Protein AF-A0A5B7G694-F1 (afdb_monomer)

Nearest PDB structures (foldseek):
  4wyv-assembly1_H  TM=6.829E-01  e=3.474E+00  Homo sapiens
  3pja-assembly1_F  TM=6.447E-01  e=3.676E+00  Homo sapiens
  3qb5-assembly1_C-2  TM=6.521E-01  e=4.609E+00  Homo sapiens
  1key-assembly1_A-2  TM=6.692E-01  e=6.114E+00  Mus musculus
  4wyv-assembly1_D  TM=6.795E-01  e=8.110E+00  Homo sapiens

InterPro domains:
  IPR007225 Exocyst complex component EXOC6/Sec15 [PTHR12702] (1-77)
  IPR046361 Exocyst complex subunit EXOC6/Sec15, C-terminal [PF04091] (1-46)

Structure (mmCIF, N/CA/C/O backbone):
data_AF-A0A5B7G694-F1
#
_entry.id   AF-A0A5B7G694-F1
#
loop_
_atom_site.group_PDB
_atom_site.id
_atom_site.type_symbol
_atom_site.label_atom_id
_atom_site.label_alt_id
_atom_site.label_comp_id
_atom_site.label_asym_id
_atom_site.label_entity_id
_atom_site.label_seq_id
_atom_site.pdbx_PDB_ins_code
_atom_site.Cartn_x
_atom_site.Cartn_y
_atom_site.Cartn_z
_atom_site.occupancy
_atom_site.B_iso_or_equiv
_atom_site.auth_seq_id
_atom_site.auth_comp_id
_atom_site.auth_asym_id
_atom_site.auth_atom_id
_atom_site.pdbx_PDB_model_num
ATOM 1 N N . MET A 1 1 ? -3.503 -6.581 -19.215 1.00 62.78 1 MET A N 1
ATOM 2 C CA . MET A 1 1 ? -2.039 -6.779 -19.298 1.00 62.78 1 MET A CA 1
ATOM 3 C C . MET A 1 1 ? -1.649 -7.929 -18.387 1.00 62.78 1 MET A C 1
ATOM 5 O O . MET A 1 1 ? -2.098 -7.943 -17.247 1.00 62.78 1 MET A O 1
ATOM 9 N N . CYS A 1 2 ? -0.862 -8.888 -18.873 1.00 82.56 2 CYS A N 1
ATOM 10 C CA . CYS A 1 2 ? -0.330 -9.961 -18.031 1.00 82.56 2 CYS A CA 1
ATOM 11 C C . CYS A 1 2 ? 0.580 -9.355 -16.935 1.00 82.56 2 CYS A C 1
ATOM 13 O O . CYS A 1 2 ? 1.289 -8.388 -17.208 1.00 82.56 2 CYS A O 1
ATOM 15 N N . PHE A 1 3 ? 0.526 -9.869 -15.701 1.00 90.62 3 PHE A N 1
ATOM 16 C CA . PHE A 1 3 ? 1.366 -9.459 -14.555 1.00 90.62 3 PHE A CA 1
ATOM 17 C C . PHE A 1 3 ? 1.254 -8.004 -14.050 1.00 90.62 3 PHE A C 1
ATOM 19 O O . PHE A 1 3 ? 2.117 -7.564 -13.291 1.00 90.62 3 PHE A O 1
ATOM 26 N N . ALA A 1 4 ? 0.214 -7.246 -14.417 1.00 93.12 4 ALA A N 1
ATOM 27 C CA . ALA A 1 4 ? 0.054 -5.856 -13.962 1.00 93.12 4 ALA A CA 1
ATOM 28 C C . ALA A 1 4 ? 0.076 -5.718 -12.427 1.00 93.12 4 ALA A C 1
ATOM 30 O O . ALA A 1 4 ? 0.706 -4.803 -11.901 1.00 93.12 4 ALA A O 1
ATOM 31 N N . ASP A 1 5 ? -0.550 -6.661 -11.724 1.00 92.50 5 ASP A N 1
ATOM 32 C CA . ASP A 1 5 ? -0.633 -6.671 -10.262 1.00 92.50 5 ASP A CA 1
ATOM 33 C C . ASP A 1 5 ? 0.757 -6.868 -9.630 1.00 92.50 5 ASP A C 1
ATOM 35 O O . ASP A 1 5 ? 1.143 -6.135 -8.721 1.00 92.50 5 ASP A O 1
ATOM 39 N N . LEU A 1 6 ? 1.561 -7.794 -10.174 1.00 94.44 6 LEU A N 1
ATOM 40 C CA . LEU A 1 6 ? 2.946 -8.003 -9.736 1.00 94.44 6 LEU A CA 1
ATOM 41 C C . LEU A 1 6 ? 3.829 -6.797 -10.045 1.00 94.44 6 LEU A C 1
ATOM 43 O O . LEU A 1 6 ? 4.698 -6.464 -9.248 1.00 94.44 6 LEU A O 1
ATOM 47 N N . ARG A 1 7 ? 3.615 -6.135 -11.188 1.00 95.50 7 ARG A N 1
ATOM 48 C CA . ARG A 1 7 ? 4.378 -4.942 -11.559 1.00 95.50 7 ARG A CA 1
ATOM 49 C C . ARG A 1 7 ? 4.117 -3.793 -10.592 1.00 95.50 7 ARG A C 1
ATOM 51 O O . ARG A 1 7 ? 5.076 -3.178 -10.149 1.00 95.50 7 ARG A O 1
ATOM 58 N N . GLN A 1 8 ? 2.855 -3.521 -10.263 1.00 96.31 8 GLN A N 1
ATOM 59 C CA . GLN A 1 8 ? 2.514 -2.477 -9.293 1.00 96.31 8 GLN A CA 1
ATOM 60 C C . GLN A 1 8 ? 3.011 -2.823 -7.889 1.00 96.31 8 GLN A C 1
ATOM 62 O O . GLN A 1 8 ? 3.539 -1.953 -7.203 1.00 96.31 8 GLN A O 1
ATOM 67 N N . LEU A 1 9 ? 2.900 -4.094 -7.482 1.00 95.88 9 LEU A N 1
ATOM 68 C CA . LEU A 1 9 ? 3.458 -4.554 -6.214 1.00 95.88 9 LEU A CA 1
ATOM 69 C C . LEU A 1 9 ? 4.975 -4.343 -6.185 1.00 95.88 9 LEU A C 1
ATOM 71 O O . LEU A 1 9 ? 5.492 -3.776 -5.236 1.00 95.88 9 LEU A O 1
ATOM 75 N N . LEU A 1 10 ? 5.700 -4.752 -7.224 1.00 95.69 10 LEU A N 1
ATOM 76 C CA . LEU A 1 10 ? 7.147 -4.565 -7.286 1.00 95.69 10 LEU A CA 1
ATOM 77 C C . LEU A 1 10 ? 7.535 -3.080 -7.283 1.00 95.69 10 LEU A C 1
ATOM 79 O O . LEU A 1 10 ? 8.461 -2.713 -6.567 1.00 95.69 10 LEU A O 1
ATOM 83 N N . ASP A 1 11 ? 6.824 -2.246 -8.048 1.00 96.50 11 ASP A N 1
ATOM 84 C CA . ASP A 1 11 ? 7.042 -0.795 -8.109 1.00 96.50 11 ASP A CA 1
ATOM 85 C C . ASP A 1 11 ? 6.946 -0.171 -6.713 1.00 96.50 11 ASP A C 1
ATOM 87 O O . ASP A 1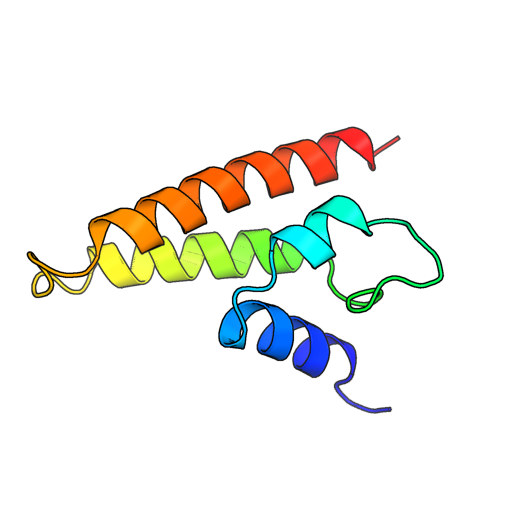 11 ? 7.918 0.423 -6.258 1.00 96.50 11 ASP A O 1
ATOM 91 N N . LEU A 1 12 ? 5.860 -0.442 -5.976 1.00 96.81 12 LEU A N 1
ATOM 92 C CA . LEU A 1 12 ? 5.646 0.059 -4.612 1.00 96.81 12 LEU A CA 1
ATOM 93 C C . LEU A 1 12 ? 6.832 -0.226 -3.677 1.00 96.81 12 LEU A C 1
ATOM 95 O O . LEU A 1 12 ? 7.245 0.636 -2.902 1.00 96.81 12 LEU A O 1
ATOM 99 N N . PHE A 1 13 ? 7.391 -1.437 -3.745 1.00 93.69 13 PHE A N 1
ATOM 100 C CA . PHE A 1 13 ? 8.506 -1.846 -2.887 1.00 93.69 13 PHE A CA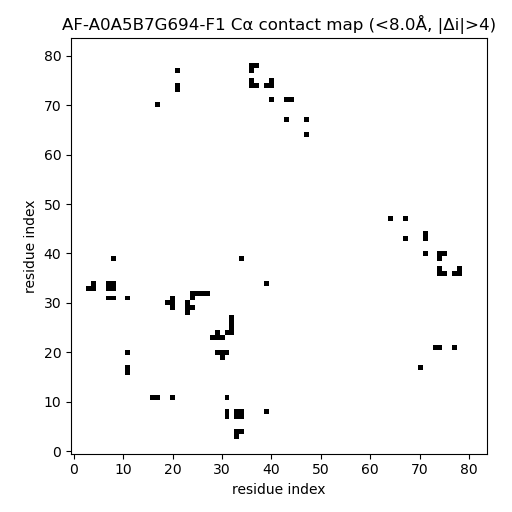 1
ATOM 101 C C . PHE A 1 13 ? 9.867 -1.329 -3.363 1.00 93.69 13 PHE A C 1
ATOM 103 O O . PHE A 1 13 ? 10.762 -1.157 -2.537 1.00 93.69 13 PHE A O 1
ATOM 110 N N . MET A 1 14 ? 10.040 -1.097 -4.665 1.00 92.38 14 MET A N 1
ATOM 111 C CA . MET A 1 14 ? 11.277 -0.545 -5.225 1.00 92.38 14 MET A CA 1
ATOM 112 C C . MET A 1 14 ? 11.363 0.970 -5.038 1.00 92.38 14 MET A C 1
ATOM 114 O O . MET A 1 14 ? 12.453 1.488 -4.808 1.00 92.38 14 MET A O 1
ATOM 118 N N . THR A 1 15 ? 10.230 1.673 -5.107 1.00 94.56 15 THR A N 1
ATOM 119 C CA . THR A 1 15 ? 10.152 3.126 -4.902 1.00 94.56 15 THR A CA 1
ATOM 120 C C . THR A 1 15 ? 9.880 3.517 -3.448 1.00 94.56 15 THR A C 1
ATOM 122 O O . THR A 1 15 ? 9.979 4.695 -3.121 1.00 94.56 15 THR A O 1
ATOM 125 N N . GLU A 1 16 ? 9.533 2.555 -2.583 1.00 93.62 16 GLU A N 1
ATOM 126 C CA . GLU A 1 16 ? 9.146 2.764 -1.176 1.00 93.62 16 GLU A CA 1
ATOM 127 C C . GLU A 1 16 ? 8.020 3.811 -1.011 1.00 93.62 16 GLU A C 1
ATOM 129 O O . GLU A 1 16 ? 7.969 4.566 -0.040 1.00 93.62 16 GLU A O 1
ATOM 134 N N . ASP A 1 17 ? 7.089 3.843 -1.967 1.00 95.88 17 ASP A N 1
ATOM 135 C CA . ASP A 1 17 ? 6.068 4.891 -2.138 1.00 95.88 17 ASP A CA 1
ATOM 136 C C . ASP A 1 17 ? 4.815 4.640 -1.275 1.00 95.88 17 ASP A C 1
ATOM 138 O O . ASP A 1 17 ? 3.664 4.634 -1.721 1.00 95.88 17 ASP A O 1
ATOM 142 N N . TRP A 1 18 ? 5.067 4.359 0.003 1.00 96.00 18 TRP A N 1
ATOM 143 C CA . TRP A 1 18 ? 4.059 3.957 0.981 1.00 96.00 18 TRP A CA 1
ATOM 144 C C . TRP A 1 18 ? 3.052 5.058 1.284 1.00 96.00 18 TRP A C 1
ATOM 146 O O . TRP A 1 18 ? 1.878 4.763 1.491 1.00 96.00 18 TRP A O 1
ATOM 156 N N . SER A 1 19 ? 3.496 6.316 1.298 1.00 94.94 19 SER A N 1
ATOM 157 C CA . SER A 1 19 ? 2.632 7.465 1.575 1.00 94.94 19 SER A CA 1
ATOM 158 C C . SER A 1 19 ? 1.521 7.585 0.537 1.00 94.94 19 SER A C 1
ATOM 160 O O . SER A 1 19 ? 0.356 7.673 0.915 1.00 94.94 19 SER A O 1
ATOM 162 N N . THR A 1 20 ? 1.862 7.516 -0.754 1.00 95.94 20 THR A N 1
ATOM 163 C CA . THR A 1 20 ? 0.880 7.539 -1.845 1.00 95.94 20 THR A CA 1
ATOM 164 C C . THR A 1 20 ? -0.021 6.315 -1.793 1.00 95.94 20 THR A C 1
ATOM 166 O O . THR A 1 20 ? -1.237 6.453 -1.878 1.00 95.94 20 THR A O 1
ATOM 169 N N . TYR A 1 21 ? 0.538 5.119 -1.577 1.00 96.50 21 TYR A N 1
ATOM 170 C CA . TYR A 1 21 ? -0.279 3.909 -1.489 1.00 96.50 21 TYR A CA 1
ATOM 171 C C . TYR A 1 21 ? -1.312 3.960 -0.359 1.00 96.50 21 TYR A C 1
ATOM 173 O O . TYR A 1 21 ? -2.473 3.644 -0.590 1.00 96.50 21 TYR A O 1
ATOM 181 N N . LEU A 1 22 ? -0.900 4.352 0.849 1.00 95.31 22 LEU A N 1
ATOM 182 C CA . LEU A 1 22 ? -1.771 4.382 2.024 1.00 95.31 22 LEU A CA 1
ATOM 183 C C . LEU A 1 22 ? -2.809 5.506 1.952 1.00 95.31 22 LEU A C 1
ATOM 185 O O . LEU A 1 22 ? -3.939 5.300 2.383 1.00 95.31 22 LEU A O 1
ATOM 189 N N . HIS A 1 23 ? -2.431 6.678 1.436 1.00 94.44 23 HIS A N 1
ATOM 190 C CA . HIS A 1 23 ? -3.333 7.822 1.308 1.00 94.44 23 HIS A CA 1
ATOM 191 C C . HIS A 1 23 ? -4.397 7.596 0.229 1.00 94.44 23 HIS A C 1
ATOM 193 O O . HIS A 1 23 ? -5.572 7.870 0.458 1.00 94.44 23 HIS A O 1
ATOM 199 N N . ASP A 1 24 ? -3.996 7.060 -0.927 1.00 94.56 24 ASP A N 1
ATOM 200 C CA . ASP A 1 24 ? -4.887 6.892 -2.079 1.00 94.56 24 ASP A CA 1
ATOM 201 C C . ASP A 1 24 ? -5.575 5.520 -2.103 1.00 94.56 24 ASP A C 1
ATOM 203 O O . ASP A 1 24 ? -6.237 5.176 -3.086 1.00 94.56 24 ASP A O 1
ATOM 207 N N . TYR A 1 25 ? -5.404 4.684 -1.075 1.00 93.00 25 TYR A N 1
ATOM 208 C CA . TYR A 1 25 ? -6.024 3.363 -1.051 1.00 93.00 25 TYR A CA 1
ATOM 209 C C . TYR A 1 25 ? -7.554 3.471 -1.083 1.00 93.00 25 TYR A C 1
ATOM 211 O O . TYR A 1 25 ? -8.151 4.229 -0.324 1.00 93.00 25 TYR A O 1
ATOM 219 N N . GLY A 1 26 ? -8.191 2.700 -1.969 1.00 87.19 26 GLY A N 1
ATOM 220 C CA . GLY A 1 26 ? -9.639 2.754 -2.196 1.00 87.19 26 GLY A CA 1
ATOM 221 C C . GLY A 1 26 ? -10.094 3.862 -3.155 1.00 87.19 26 GLY A C 1
ATOM 222 O O . GLY A 1 26 ? -11.257 3.870 -3.547 1.00 87.19 26 GLY A O 1
ATOM 223 N N . SER A 1 27 ? -9.198 4.756 -3.586 1.00 92.06 27 SER A N 1
ATOM 224 C CA . SER A 1 27 ? -9.488 5.745 -4.630 1.00 92.06 27 SER A CA 1
ATOM 225 C C . SER A 1 27 ? -9.456 5.117 -6.025 1.00 92.06 27 SER A C 1
ATOM 227 O O . SER A 1 27 ? -8.539 4.362 -6.356 1.00 92.06 27 SER A O 1
ATOM 229 N N . GLU A 1 28 ? -10.402 5.497 -6.888 1.00 89.88 28 GLU A N 1
ATOM 230 C CA . GLU A 1 28 ? -10.453 5.061 -8.294 1.00 89.88 28 GLU A CA 1
ATOM 231 C C . GLU A 1 28 ? -9.217 5.503 -9.099 1.00 89.88 28 GLU A C 1
ATOM 233 O O . GLU A 1 28 ? -8.829 4.842 -10.061 1.00 89.88 28 GLU A O 1
ATOM 238 N N . ASN A 1 29 ? -8.557 6.584 -8.667 1.00 90.62 29 ASN A N 1
ATOM 239 C CA . ASN A 1 29 ? -7.358 7.138 -9.301 1.00 90.62 29 ASN A CA 1
ATOM 240 C C . ASN A 1 29 ? -6.049 6.689 -8.626 1.00 90.62 29 ASN A C 1
ATOM 242 O O . ASN A 1 29 ? -4.991 7.261 -8.890 1.00 90.62 29 ASN A O 1
ATOM 246 N N . SER A 1 30 ? -6.099 5.683 -7.745 1.00 93.31 30 SER A N 1
ATOM 247 C CA . SER A 1 30 ? -4.913 5.202 -7.033 1.00 93.31 30 SER A CA 1
ATOM 248 C C . SER A 1 30 ? -3.853 4.655 -7.993 1.00 93.31 30 SER A C 1
ATOM 250 O O . SER A 1 30 ? -4.117 3.755 -8.797 1.00 93.31 30 SER A O 1
ATOM 252 N N . LYS A 1 31 ? -2.605 5.125 -7.851 1.00 94.25 31 LYS A N 1
ATOM 253 C CA . LYS A 1 31 ? -1.441 4.611 -8.601 1.00 94.25 31 LYS A CA 1
ATOM 254 C C . LYS A 1 31 ? -1.282 3.089 -8.464 1.00 94.25 31 LYS A C 1
ATOM 256 O O . LYS A 1 31 ? -0.880 2.414 -9.413 1.00 94.25 31 LYS A O 1
ATOM 261 N N . TYR A 1 32 ? -1.630 2.550 -7.297 1.00 96.00 32 TYR A N 1
ATOM 262 C CA . TYR A 1 32 ? -1.445 1.150 -6.913 1.00 96.00 32 TYR A CA 1
ATOM 263 C C . TYR A 1 32 ? -2.779 0.409 -6.757 1.00 96.00 32 TYR A C 1
ATOM 265 O O . TYR A 1 32 ? -2.917 -0.449 -5.888 1.00 96.00 32 TYR A O 1
ATOM 273 N N . LEU A 1 33 ? -3.762 0.719 -7.609 1.00 94.81 33 LEU A N 1
ATOM 274 C CA . LEU A 1 33 ? -5.116 0.148 -7.572 1.00 94.81 33 LEU A CA 1
ATOM 275 C C . LEU A 1 33 ? -5.159 -1.393 -7.497 1.00 94.81 33 LEU A C 1
ATOM 277 O O . LEU A 1 33 ? -6.116 -1.966 -6.985 1.00 94.81 33 LEU A O 1
ATOM 281 N N . ARG A 1 34 ? -4.141 -2.084 -8.023 1.00 94.56 34 ARG A N 1
ATOM 282 C CA . ARG A 1 34 ? -4.078 -3.556 -8.084 1.00 94.56 34 ARG A CA 1
ATOM 283 C C . ARG A 1 34 ? -3.308 -4.178 -6.924 1.00 94.56 34 ARG A C 1
ATOM 285 O O . ARG A 1 34 ? -3.226 -5.403 -6.825 1.00 94.56 34 ARG A O 1
ATOM 292 N N . VAL A 1 35 ? -2.703 -3.361 -6.068 1.00 95.69 35 VAL A N 1
ATOM 293 C CA . VAL A 1 35 ? -1.958 -3.850 -4.914 1.00 95.69 35 VAL A CA 1
ATOM 294 C C . VAL A 1 35 ? -2.950 -4.179 -3.807 1.00 95.69 35 VAL A C 1
ATOM 296 O O . VAL A 1 35 ? -3.590 -3.305 -3.237 1.00 95.69 35 VAL A O 1
ATOM 299 N N . SER A 1 36 ? -3.066 -5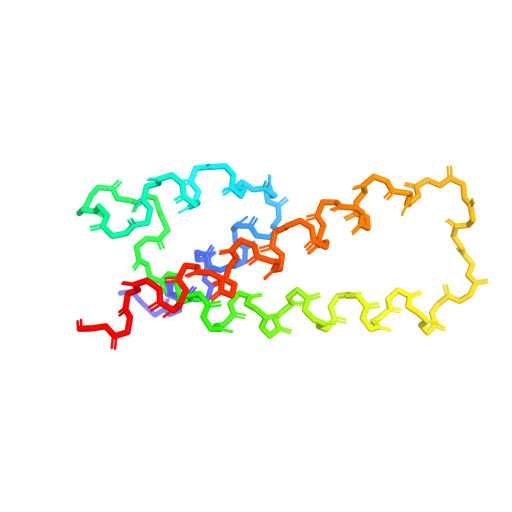.467 -3.489 1.00 94.06 36 SER A N 1
ATOM 300 C CA . SER A 1 36 ? -3.797 -5.910 -2.303 1.00 94.06 36 SER A CA 1
ATOM 301 C C . SER A 1 36 ? -2.975 -5.615 -1.040 1.00 94.06 36 SER A C 1
ATOM 303 O O . SER A 1 36 ? -1.809 -6.035 -0.973 1.00 94.06 36 SER A O 1
ATOM 305 N N . PRO A 1 37 ? -3.559 -4.997 0.007 1.00 94.88 37 PRO A N 1
ATOM 306 C CA . PRO A 1 37 ? -2.873 -4.799 1.279 1.00 94.88 37 PRO A CA 1
ATOM 307 C C . PRO A 1 37 ? -2.406 -6.113 1.901 1.00 94.88 37 PRO A C 1
ATOM 309 O O . PRO A 1 37 ? -1.352 -6.147 2.527 1.00 94.88 37 PRO A O 1
ATOM 312 N N . HIS A 1 38 ? -3.137 -7.212 1.683 1.00 94.94 38 HIS A N 1
ATOM 313 C CA . HIS A 1 38 ? -2.746 -8.533 2.168 1.00 94.94 38 HIS A CA 1
ATOM 314 C C . HIS A 1 38 ? -1.420 -9.001 1.549 1.00 94.94 38 HIS A C 1
ATOM 316 O O . HIS A 1 38 ? -0.515 -9.437 2.259 1.00 94.94 38 HIS A O 1
ATOM 322 N N . ASN A 1 39 ? -1.261 -8.831 0.234 1.00 95.38 39 ASN A N 1
ATOM 323 C CA . ASN A 1 39 ? -0.016 -9.178 -0.454 1.00 95.38 39 ASN A CA 1
ATOM 324 C C . ASN A 1 39 ? 1.141 -8.278 0.001 1.00 95.38 39 ASN A C 1
ATOM 326 O O . ASN A 1 39 ? 2.249 -8.768 0.221 1.00 95.38 39 ASN A O 1
ATOM 330 N N . ALA A 1 40 ? 0.885 -6.980 0.202 1.00 96.19 40 ALA A N 1
ATOM 331 C CA . ALA A 1 40 ? 1.882 -6.058 0.741 1.00 96.19 40 ALA A CA 1
ATOM 332 C C . ALA A 1 40 ? 2.333 -6.464 2.159 1.00 96.19 40 ALA A C 1
ATOM 334 O O . ALA A 1 40 ? 3.533 -6.487 2.431 1.00 96.19 40 ALA A O 1
ATOM 335 N N . ILE A 1 41 ? 1.405 -6.867 3.037 1.00 96.75 41 ILE A N 1
ATOM 336 C CA . ILE A 1 41 ? 1.713 -7.372 4.387 1.00 96.75 41 ILE A CA 1
ATOM 337 C C . ILE A 1 41 ? 2.673 -8.563 4.317 1.00 96.75 41 ILE A C 1
ATOM 339 O O . ILE A 1 41 ? 3.715 -8.533 4.970 1.00 96.75 41 ILE A O 1
ATOM 343 N N . ILE A 1 42 ? 2.370 -9.569 3.488 1.00 96.00 42 ILE A N 1
ATOM 344 C CA . ILE A 1 42 ? 3.202 -10.777 3.351 1.00 96.00 42 ILE A CA 1
ATOM 345 C C . ILE A 1 42 ? 4.637 -10.417 2.948 1.00 96.00 42 ILE A C 1
ATOM 347 O O . ILE A 1 42 ? 5.599 -10.953 3.502 1.00 96.00 42 ILE A O 1
ATOM 351 N N . VAL A 1 43 ? 4.806 -9.515 1.978 1.00 94.69 43 VAL A N 1
ATOM 352 C CA . VAL A 1 43 ? 6.140 -9.124 1.504 1.00 94.69 43 VAL A CA 1
ATOM 353 C C . VAL A 1 43 ? 6.889 -8.327 2.577 1.00 94.69 43 VAL A C 1
ATOM 355 O O . VAL A 1 43 ? 8.058 -8.615 2.827 1.00 94.69 43 VAL A O 1
ATOM 358 N N . VAL A 1 44 ? 6.231 -7.387 3.269 1.00 94.19 44 VAL A N 1
ATOM 359 C CA . VAL A 1 44 ? 6.840 -6.643 4.389 1.00 94.19 44 VAL A CA 1
ATOM 360 C C . VAL A 1 44 ? 7.286 -7.591 5.508 1.00 94.19 44 VAL A C 1
ATOM 362 O O . VAL A 1 44 ? 8.392 -7.446 6.034 1.00 94.19 44 VAL A O 1
ATOM 365 N N . GLU A 1 45 ? 6.474 -8.592 5.856 1.00 93.44 45 GLU A N 1
ATOM 366 C CA . GLU A 1 45 ? 6.826 -9.606 6.856 1.00 93.44 45 GLU A CA 1
ATOM 367 C C . GLU A 1 45 ? 8.057 -10.417 6.424 1.00 93.44 45 GLU A C 1
ATOM 369 O O . GLU A 1 45 ? 9.018 -10.520 7.191 1.00 93.44 45 GLU A O 1
ATOM 374 N N . LYS A 1 46 ? 8.106 -10.877 5.166 1.00 90.19 46 LYS A N 1
ATOM 375 C CA . LYS A 1 46 ? 9.264 -11.600 4.611 1.00 90.19 46 LYS A CA 1
ATOM 376 C C . LYS A 1 46 ? 10.542 -10.760 4.571 1.00 90.19 46 LYS A C 1
ATOM 378 O O . LYS A 1 46 ? 11.614 -11.281 4.874 1.00 90.19 46 LYS A O 1
ATOM 383 N N . LEU A 1 47 ? 10.456 -9.474 4.226 1.00 87.38 47 LEU A N 1
ATOM 384 C CA . LEU A 1 47 ? 11.615 -8.572 4.233 1.00 87.38 47 LEU A CA 1
ATOM 385 C C . LEU A 1 47 ? 12.188 -8.427 5.647 1.00 87.38 47 LEU A C 1
ATOM 387 O O . LEU A 1 47 ? 13.398 -8.556 5.840 1.00 87.38 47 LEU A O 1
ATOM 391 N N . ARG A 1 48 ? 11.320 -8.257 6.651 1.00 85.62 48 ARG A N 1
ATOM 392 C CA . ARG A 1 48 ? 11.723 -8.175 8.065 1.00 85.62 48 ARG A CA 1
ATOM 393 C C . ARG A 1 48 ? 12.321 -9.486 8.583 1.00 85.62 48 ARG A C 1
ATOM 395 O O . ARG A 1 48 ? 13.243 -9.459 9.396 1.00 85.62 48 ARG A O 1
AT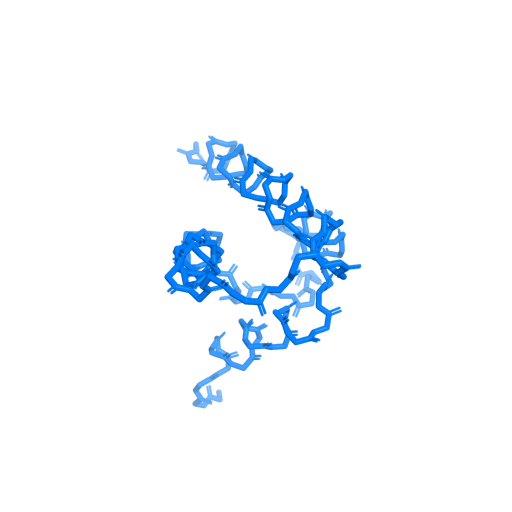OM 402 N N . GLU A 1 49 ? 11.813 -10.636 8.142 1.00 83.56 49 GLU A N 1
ATOM 403 C CA . GLU A 1 49 ? 12.385 -11.951 8.465 1.00 83.56 49 GLU A CA 1
ATOM 404 C C . GLU A 1 49 ? 13.758 -12.169 7.816 1.00 83.56 49 GLU A C 1
ATOM 406 O O . GLU A 1 49 ? 14.675 -12.672 8.469 1.00 83.56 49 GLU A O 1
ATOM 411 N N . GLY A 1 50 ? 13.919 -11.765 6.553 1.00 71.62 50 GLY A N 1
ATOM 412 C CA . GLY A 1 50 ? 15.185 -11.846 5.824 1.00 71.62 50 GLY A CA 1
ATOM 413 C C . GLY A 1 50 ? 16.294 -11.021 6.480 1.00 71.62 50 GLY A C 1
ATOM 414 O O . GLY A 1 50 ? 17.421 -11.500 6.613 1.00 71.62 50 GLY A O 1
ATOM 415 N N . GLU A 1 51 ? 15.968 -9.828 6.988 1.00 66.25 51 GLU A N 1
ATOM 416 C CA . GLU A 1 51 ? 16.916 -9.002 7.746 1.00 66.25 51 GLU A CA 1
ATOM 417 C C . GLU A 1 51 ? 17.401 -9.675 9.038 1.00 66.25 51 GLU A C 1
ATOM 419 O O . GLU A 1 51 ? 18.565 -9.521 9.399 1.00 66.25 51 GLU A O 1
ATOM 424 N N . LYS A 1 52 ? 16.554 -10.464 9.715 1.00 61.22 52 LYS A N 1
ATOM 425 C CA . LYS A 1 52 ? 16.942 -11.190 10.939 1.00 61.22 52 LYS A CA 1
ATOM 426 C C . LYS A 1 52 ? 17.931 -12.328 10.676 1.00 61.22 52 LYS A C 1
ATOM 428 O O . LYS A 1 52 ? 18.700 -12.668 11.569 1.00 61.22 52 LYS A O 1
ATOM 433 N N . ARG A 1 53 ? 17.914 -12.927 9.479 1.00 60.78 53 ARG A N 1
ATOM 434 C CA . ARG A 1 53 ? 18.812 -14.040 9.115 1.00 60.78 53 ARG A CA 1
ATOM 435 C C . ARG A 1 53 ? 20.208 -13.566 8.693 1.00 60.78 53 ARG A C 1
ATOM 437 O O . ARG A 1 53 ? 21.170 -14.312 8.839 1.00 60.78 53 ARG A O 1
ATOM 444 N N . GLY A 1 54 ? 20.338 -12.333 8.202 1.00 58.50 54 GLY A N 1
ATOM 445 C CA . GLY A 1 54 ? 21.617 -11.742 7.805 1.00 58.50 54 GLY A CA 1
ATOM 446 C C . GLY A 1 54 ? 22.251 -10.922 8.927 1.00 58.50 54 GLY A C 1
ATOM 447 O O . GLY A 1 54 ? 22.136 -9.700 8.919 1.00 58.50 54 GLY A O 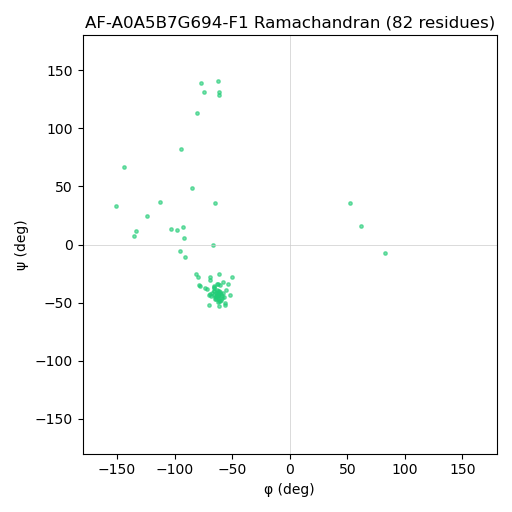1
ATOM 448 N N . MET A 1 55 ? 22.948 -11.567 9.866 1.00 52.78 55 MET A N 1
ATOM 449 C CA . MET A 1 55 ? 23.635 -10.945 11.018 1.00 52.78 55 MET A CA 1
ATOM 450 C C . MET A 1 55 ? 24.817 -9.990 10.669 1.00 52.78 55 MET A C 1
ATOM 452 O O . MET A 1 55 ? 25.791 -9.931 11.410 1.00 52.78 55 MET A O 1
ATOM 456 N N . PHE A 1 56 ? 24.771 -9.214 9.575 1.00 50.34 56 PHE A N 1
ATOM 457 C CA . PHE A 1 56 ? 25.851 -8.298 9.153 1.00 50.34 56 PHE A CA 1
ATOM 458 C C . PHE A 1 56 ? 25.345 -6.986 8.523 1.00 50.34 56 PHE A C 1
ATOM 460 O O . PHE A 1 56 ? 25.552 -6.721 7.339 1.00 50.34 56 PHE A O 1
ATOM 467 N N . SER A 1 57 ? 24.683 -6.113 9.292 1.00 49.56 57 SER A N 1
ATOM 468 C CA . SER A 1 57 ? 24.267 -4.802 8.757 1.00 49.56 57 SER A CA 1
ATOM 469 C C . SER A 1 57 ? 24.150 -3.651 9.743 1.00 49.56 57 SER A C 1
ATOM 471 O O . SER A 1 57 ? 23.290 -2.775 9.609 1.00 49.56 57 SER A O 1
ATOM 473 N N . ILE A 1 58 ? 25.006 -3.670 10.752 1.00 53.16 58 ILE A N 1
ATOM 474 C CA . ILE A 1 58 ? 24.808 -2.975 12.024 1.00 53.16 58 ILE A CA 1
ATOM 475 C C . ILE A 1 58 ? 24.824 -1.432 11.950 1.00 53.16 58 ILE A C 1
ATOM 477 O O . ILE A 1 58 ? 24.545 -0.810 12.961 1.00 53.16 58 ILE A O 1
ATOM 481 N N . LEU A 1 59 ? 25.015 -0.757 10.807 1.00 49.50 59 LEU A N 1
ATOM 482 C CA . LEU A 1 59 ? 25.119 0.718 10.845 1.00 49.50 59 LEU A CA 1
ATOM 483 C C . LEU A 1 59 ? 24.355 1.532 9.788 1.00 49.50 59 LEU A C 1
ATOM 485 O O . LEU A 1 59 ? 24.487 2.748 9.764 1.00 49.50 59 LEU A O 1
ATOM 489 N N . LYS A 1 60 ? 23.505 0.922 8.946 1.00 51.69 60 LYS A N 1
ATOM 490 C CA . LYS A 1 60 ? 22.676 1.679 7.969 1.00 51.69 60 LYS A CA 1
ATOM 491 C C . LYS A 1 60 ? 21.191 1.270 7.897 1.00 51.69 60 LYS A C 1
ATOM 493 O O . LYS A 1 60 ? 20.500 1.677 6.972 1.00 51.69 60 LYS A O 1
ATOM 498 N N . ARG A 1 61 ? 20.680 0.456 8.838 1.00 58.22 61 ARG A N 1
ATOM 499 C CA . ARG A 1 61 ? 19.338 -0.182 8.744 1.00 58.22 61 ARG A CA 1
ATOM 500 C C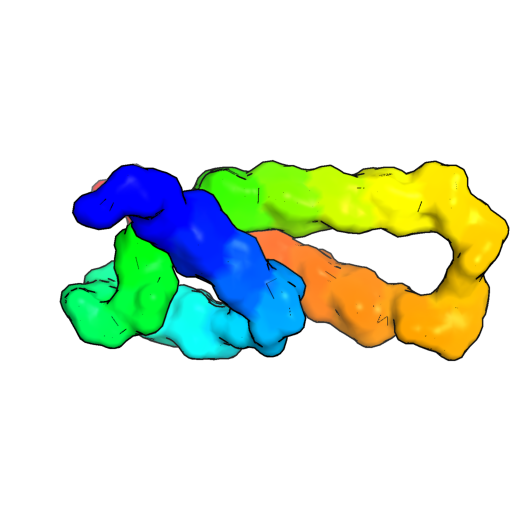 . ARG A 1 61 ? 18.372 0.079 9.916 1.00 58.22 61 ARG A C 1
ATOM 502 O O . ARG A 1 61 ? 17.473 -0.721 10.147 1.00 58.22 61 ARG A O 1
ATOM 509 N N . SER A 1 62 ? 18.518 1.175 10.668 1.00 66.69 62 SER A N 1
ATOM 510 C CA . SER A 1 62 ? 17.503 1.552 11.680 1.00 66.69 62 SER A CA 1
ATOM 511 C C . SER A 1 62 ? 16.212 2.028 11.013 1.00 66.69 62 SER A C 1
ATOM 513 O O . SER A 1 62 ? 15.128 1.529 11.310 1.00 66.69 62 SER A O 1
ATOM 515 N N . ASP A 1 63 ? 16.325 2.985 10.095 1.00 80.81 63 ASP A N 1
ATOM 516 C CA . ASP A 1 63 ? 15.155 3.751 9.658 1.00 80.81 63 ASP A CA 1
ATOM 517 C C . ASP A 1 63 ? 14.293 2.966 8.679 1.00 80.81 63 ASP A C 1
ATOM 519 O O . ASP A 1 63 ? 13.073 2.980 8.804 1.00 80.81 63 ASP A O 1
ATOM 523 N N . LYS A 1 64 ? 14.909 2.154 7.810 1.00 83.19 64 LYS A N 1
ATOM 524 C CA . LYS A 1 64 ? 14.178 1.200 6.965 1.00 83.19 64 LYS A CA 1
ATOM 525 C C . LYS A 1 64 ? 13.403 0.180 7.799 1.00 83.19 64 LYS A C 1
ATOM 527 O O . LYS A 1 64 ? 12.250 -0.110 7.502 1.00 83.19 64 LYS A O 1
ATOM 532 N N . LYS A 1 65 ? 13.990 -0.319 8.891 1.00 83.94 65 LYS A N 1
ATOM 533 C CA . LYS A 1 65 ? 13.300 -1.241 9.800 1.00 83.94 65 LYS A CA 1
ATOM 534 C C . LYS A 1 65 ? 12.106 -0.566 10.483 1.00 83.94 65 LYS A C 1
ATOM 536 O O . LYS A 1 65 ? 11.025 -1.149 10.516 1.00 83.94 65 LYS A O 1
ATOM 541 N N . LYS A 1 66 ? 12.277 0.666 10.975 1.00 89.00 66 LYS A N 1
ATOM 542 C CA . LYS A 1 66 ? 11.187 1.468 11.564 1.00 89.00 66 LYS A CA 1
ATOM 543 C C . LYS A 1 66 ? 10.091 1.792 10.548 1.00 89.00 66 LYS A C 1
ATOM 545 O O . LYS A 1 66 ? 8.911 1.742 10.896 1.00 89.00 66 LYS A O 1
ATOM 550 N N . LEU A 1 6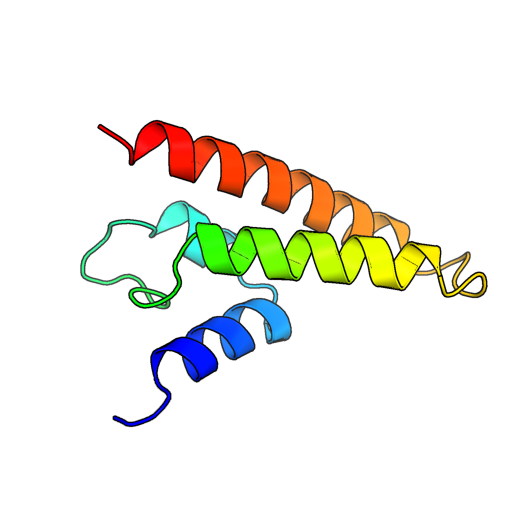7 ? 10.472 2.086 9.304 1.00 91.19 67 LEU A N 1
ATOM 551 C CA . LEU A 1 67 ? 9.542 2.302 8.201 1.00 91.19 67 LEU A CA 1
ATOM 552 C C . LEU A 1 67 ? 8.720 1.038 7.959 1.00 91.19 67 LEU A C 1
ATOM 554 O O . LEU A 1 67 ? 7.500 1.100 8.026 1.00 91.19 67 LEU A O 1
ATOM 558 N N . LEU A 1 68 ? 9.367 -0.118 7.776 1.00 92.06 68 LEU A N 1
ATOM 559 C CA . LEU A 1 68 ? 8.674 -1.391 7.558 1.00 92.06 68 LEU A CA 1
ATOM 560 C C . LEU A 1 68 ? 7.763 -1.772 8.734 1.00 92.06 68 LEU A C 1
ATOM 562 O O . LEU A 1 68 ? 6.701 -2.347 8.518 1.00 92.06 68 LEU A O 1
ATOM 566 N N . GLU A 1 69 ? 8.136 -1.448 9.973 1.00 93.12 69 GLU A N 1
ATOM 567 C CA . GLU A 1 69 ? 7.274 -1.661 11.143 1.00 93.12 69 GLU A CA 1
ATOM 568 C C . GLU A 1 69 ? 6.051 -0.741 11.152 1.00 93.12 69 GLU A C 1
ATOM 570 O O . GLU A 1 69 ? 4.933 -1.206 11.385 1.00 93.12 69 GLU A O 1
ATOM 575 N N . THR A 1 70 ? 6.251 0.542 10.853 1.00 95.31 70 THR A N 1
ATOM 576 C CA . THR A 1 70 ? 5.166 1.524 10.742 1.00 95.31 70 THR A CA 1
ATOM 577 C C . THR A 1 70 ? 4.204 1.148 9.619 1.00 95.31 70 THR A C 1
ATOM 579 O O . THR A 1 70 ? 3.000 1.040 9.854 1.00 95.31 70 THR A O 1
ATOM 582 N N . VAL A 1 71 ? 4.739 0.856 8.432 1.00 95.75 71 VAL A N 1
ATOM 583 C CA . VAL A 1 71 ? 3.974 0.428 7.258 1.00 95.75 71 VAL A CA 1
ATOM 584 C C . VAL A 1 71 ? 3.195 -0.843 7.571 1.00 95.75 71 VAL A C 1
ATOM 586 O O . VAL A 1 71 ? 1.998 -0.893 7.321 1.00 95.75 71 VAL A O 1
ATOM 589 N N . LEU A 1 72 ? 3.812 -1.852 8.195 1.00 96.31 72 LEU A N 1
ATOM 590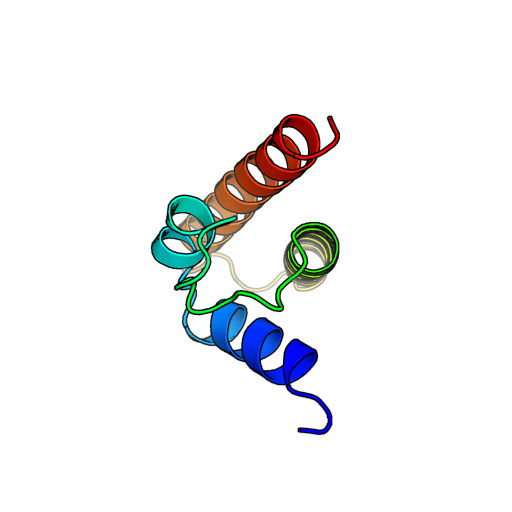 C CA . LEU A 1 72 ? 3.114 -3.087 8.559 1.00 96.31 72 LEU A CA 1
ATOM 591 C C . LEU A 1 72 ? 1.908 -2.828 9.472 1.00 96.31 72 LEU A C 1
ATOM 593 O O . LEU A 1 72 ? 0.851 -3.432 9.284 1.00 96.31 72 LEU A O 1
ATOM 597 N N . LYS A 1 73 ? 2.052 -1.933 10.456 1.00 96.19 73 LYS A N 1
ATOM 598 C CA . LYS A 1 73 ? 0.951 -1.549 11.347 1.00 96.19 73 LYS A CA 1
ATOM 599 C C . LYS A 1 73 ? -0.168 -0.850 10.572 1.00 96.19 73 LYS A C 1
ATOM 601 O O . LYS A 1 73 ? -1.330 -1.212 10.743 1.00 96.19 73 LYS A O 1
ATOM 606 N N . GLN A 1 74 ? 0.183 0.105 9.712 1.00 96.31 74 GLN A N 1
ATOM 607 C CA . GLN A 1 74 ? -0.780 0.838 8.888 1.00 96.31 74 GLN A CA 1
ATOM 608 C C . GLN A 1 74 ? -1.508 -0.085 7.909 1.00 96.31 74 GLN A C 1
ATOM 610 O O . GLN A 1 74 ? -2.725 -0.005 7.805 1.00 96.31 74 GLN A O 1
ATOM 615 N N . LEU A 1 75 ? -0.808 -1.023 7.267 1.00 96.25 75 LEU A N 1
ATOM 616 C CA . LEU A 1 75 ? -1.418 -2.007 6.372 1.00 96.25 75 LEU A CA 1
ATOM 617 C C . LEU A 1 75 ? -2.411 -2.918 7.105 1.00 96.25 75 LEU A C 1
ATOM 619 O O . LEU A 1 75 ? -3.505 -3.161 6.601 1.00 96.25 75 LEU A O 1
ATOM 623 N N . LYS A 1 76 ? -2.068 -3.398 8.308 1.00 95.25 76 LYS A N 1
ATOM 624 C CA . LYS A 1 76 ? -2.987 -4.211 9.125 1.00 95.25 76 LYS A CA 1
ATOM 625 C C . LYS A 1 76 ? -4.230 -3.416 9.527 1.00 95.25 76 LYS A C 1
ATOM 627 O O . LYS A 1 76 ? -5.342 -3.925 9.417 1.00 95.25 76 LYS A O 1
ATOM 632 N N . GLN A 1 77 ? -4.062 -2.156 9.920 1.00 94.62 77 GLN A N 1
ATOM 633 C CA . GLN A 1 77 ? -5.191 -1.272 10.207 1.00 94.62 77 GLN A CA 1
ATOM 634 C C . GLN A 1 77 ? -6.056 -1.031 8.960 1.00 94.62 77 GLN A C 1
ATOM 636 O O . GLN A 1 77 ? -7.278 -1.129 9.036 1.00 94.62 77 GLN A O 1
ATOM 641 N N . LEU A 1 78 ? -5.432 -0.795 7.805 1.00 92.38 78 LEU A N 1
ATOM 642 C CA . LEU A 1 78 ? -6.114 -0.576 6.532 1.00 92.38 78 LEU A CA 1
ATOM 643 C C . LEU A 1 78 ? -6.999 -1.773 6.157 1.00 92.38 78 LEU A C 1
ATOM 645 O O . LEU A 1 78 ? -8.160 -1.588 5.794 1.00 92.38 78 LEU A O 1
ATOM 649 N N . THR A 1 79 ? -6.483 -3.001 6.321 1.00 90.00 79 THR A N 1
ATOM 650 C CA . THR A 1 79 ? -7.265 -4.229 6.094 1.00 90.00 79 THR A CA 1
ATOM 651 C C . THR A 1 79 ? -8.448 -4.379 7.042 1.00 90.00 79 THR A C 1
ATOM 653 O O . THR A 1 79 ? -9.472 -4.905 6.632 1.00 90.00 79 THR A O 1
ATOM 656 N N . GLN A 1 80 ? -8.333 -3.917 8.289 1.00 89.25 80 GLN A N 1
ATOM 657 C CA . GLN A 1 80 ? -9.432 -3.976 9.257 1.00 89.25 80 GLN A CA 1
ATOM 658 C C . GLN A 1 80 ? -10.520 -2.949 8.933 1.00 89.25 80 GLN A C 1
ATOM 660 O O . GLN A 1 80 ? -11.700 -3.245 9.072 1.00 89.25 80 GLN A O 1
ATOM 665 N N . GLN A 1 81 ? -10.127 -1.761 8.468 1.00 84.50 81 GLN A N 1
ATOM 666 C CA . GLN A 1 81 ? -11.050 -0.690 8.085 1.00 84.50 81 GLN A CA 1
ATOM 667 C C . GLN A 1 81 ? -11.847 -1.008 6.812 1.00 84.50 81 GLN A C 1
ATOM 669 O O . GLN A 1 81 ? -12.979 -0.562 6.688 1.00 84.50 81 GLN A O 1
ATOM 674 N N . HIS A 1 82 ? -11.272 -1.781 5.886 1.00 74.56 82 HIS A N 1
ATOM 675 C CA . HIS A 1 82 ? -11.889 -2.126 4.596 1.00 74.56 82 HIS A CA 1
ATOM 676 C C . HIS A 1 82 ? -12.456 -3.557 4.547 1.00 74.56 82 HIS A C 1
ATOM 678 O O . HIS A 1 82 ? -12.752 -4.063 3.469 1.00 74.56 82 HIS A O 1
ATOM 684 N N . ALA A 1 83 ? -12.588 -4.227 5.696 1.00 64.44 83 ALA A N 1
ATOM 685 C CA . ALA A 1 83 ? -13.202 -5.554 5.808 1.00 64.44 83 ALA A CA 1
ATOM 686 C C . ALA A 1 83 ? -14.712 -5.507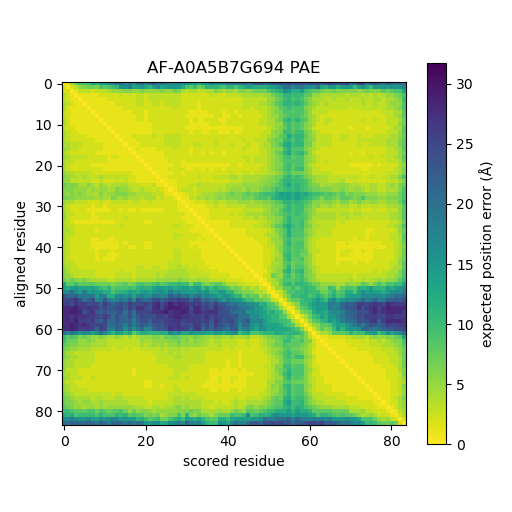 6.138 1.00 64.44 83 ALA A C 1
ATOM 688 O O . ALA A 1 83 ? -15.259 -6.520 6.572 1.00 64.44 83 ALA A O 1
ATOM 689 N N . SER A 1 84 ? -15.363 -4.344 5.991 1.00 44.72 84 SER A N 1
ATOM 690 C CA . SER A 1 84 ? -16.794 -4.120 6.285 1.00 44.72 84 SER A CA 1
ATOM 691 C C . SER A 1 84 ? -17.647 -4.085 5.025 1.00 44.72 84 SER A C 1
ATOM 693 O O . SER A 1 84 ? -17.168 -3.510 4.023 1.00 44.72 84 SER A O 1
#

Organism: Portunus trituberculatus (NCBI:txid210409)

Sequence (84 aa):
MCFADLRQLLDLFMTEDWSTYLHDYGSENSKYLRVSPHNAIIVVEKLREGEKRGMFSILKRSDKKKLLETVLKQLKQLTQQHAS

pLDDT: mean 85.94, std 14.67, range [44.72, 96.81]

Mean predicted aligned error: 6.01 Å

Foldseek 3Di:
DPCPLVVLLVVCVVVVPLVQCLVCPPPPPRPNPSHDLVVNLVVLVVVLVVVVVPPPDPPPCPVVNVSSVVSNVSSVVVCVVPVD

Radius of gyration: 13.75 Å; Cα contacts (8 Å, |Δi|>4): 47; chains: 1; bounding box: 43×22×31 Å

Solvent-accessible surface area (backbone atoms only — not comparable to full-atom values): 5093 Å² total; per-residue (Å²): 121,88,64,53,45,58,50,42,45,49,47,44,67,74,69,63,48,54,68,60,47,68,71,34,59,93,42,95,82,27,94,46,72,63,47,51,58,68,62,53,45,55,51,52,52,50,53,58,53,52,57,68,72,53,91,78,60,95,84,82,52,64,64,63,51,53,47,51,52,52,50,48,52,52,41,55,51,50,53,63,72,68,71,116

Secondary structure (DSSP, 8-state):
-TTHHHHHHHHHHHHT-HHHHHHSTT-TT-TTTT--HHHHHHHHHHHHHHHHH----TTT-HHHHHHHHHHHHHHHHHHHHT--